Protein AF-A0A4S0QTG1-F1 (afdb_monomer)

Radius of gyration: 19.04 Å; Cα contacts (8 Å, |Δi|>4): 127; chains: 1; bounding box: 41×26×53 Å

Foldseek 3Di:
DQQLLVCPPDEAEAADADPDPPPPRCPGVVNNNAFDADFLVNVVVVCVVVVPDDDPVVVVCSPDPVVGTDHNPPPSNVRYYYHHPHDPVVVLVVVQVVCVVVVHHDD

Solvent-accessible surface area (backbone atoms only — not comparable to full-atom values): 6363 Å² total; per-residue (Å²): 30,62,56,35,56,69,44,48,91,54,71,46,77,45,80,38,74,40,91,54,90,86,63,57,65,36,62,48,91,69,4,46,67,32,40,46,87,73,48,42,64,58,52,51,52,51,38,58,75,70,66,60,88,70,57,69,69,57,55,56,42,51,75,32,78,86,43,57,59,56,53,69,83,42,72,75,49,74,72,45,47,79,42,82,77,43,35,67,67,59,52,49,53,53,51,35,52,53,34,46,75,73,74,37,90,63,132

Mean predicted aligned error: 3.78 Å

Nearest PDB structures (foldseek):
  2b8n-assembly2_B  TM=8.964E-01  e=7.631E-05  Thermotoga maritima MSB8

Secondary structure (DSSP, 8-state):
-HHHHHHTTS--EEEEE--STT--TTTGGG-SSS--S--HHHHHHHHHHTT----HHHHHHHTSGGGPPPPTT-GGGTT-EEEEEE-HHHHHHHHHHHHHHTTPPP-

Structure (mmCIF, N/CA/C/O backbone):
data_AF-A0A4S0QTG1-F1
#
_entry.id   AF-A0A4S0QTG1-F1
#
loop_
_atom_site.group_PDB
_atom_site.id
_atom_site.type_symbol
_atom_site.label_atom_id
_atom_site.label_alt_id
_atom_site.label_comp_id
_atom_site.label_asym_id
_atom_site.label_entity_id
_atom_site.label_seq_id
_atom_site.pdbx_PDB_ins_code
_atom_site.Cartn_x
_atom_site.Cartn_y
_atom_site.Cartn_z
_atom_site.occupancy
_atom_site.B_iso_or_equiv
_atom_site.auth_seq_id
_atom_site.auth_comp_id
_atom_site.auth_asym_id
_atom_site.auth_atom_id
_atom_site.pdbx_PDB_model_num
ATOM 1 N N . GLY A 1 1 ? -0.819 -0.112 -5.396 1.00 96.56 1 GLY A N 1
ATOM 2 C CA . GLY A 1 1 ? -2.045 0.339 -6.085 1.00 96.56 1 GLY A CA 1
ATOM 3 C C . GLY A 1 1 ? -2.334 -0.295 -7.448 1.00 96.56 1 GLY A C 1
ATOM 4 O O . GLY A 1 1 ? -3.274 0.151 -8.097 1.00 96.56 1 GLY A O 1
ATOM 5 N N . ARG A 1 2 ? -1.599 -1.318 -7.928 1.00 97.06 2 ARG A N 1
ATOM 6 C CA . ARG A 1 2 ? -1.823 -1.886 -9.281 1.00 97.06 2 ARG A CA 1
ATOM 7 C C . ARG A 1 2 ? -3.209 -2.512 -9.472 1.00 97.06 2 ARG A C 1
ATOM 9 O O . ARG A 1 2 ? -3.759 -2.414 -10.562 1.00 97.06 2 ARG A O 1
ATOM 16 N N . LEU A 1 3 ? -3.790 -3.105 -8.426 1.00 97.75 3 LEU A N 1
ATOM 17 C CA . LEU A 1 3 ? -5.145 -3.659 -8.493 1.00 97.75 3 LEU A CA 1
ATOM 18 C C . LEU A 1 3 ? -6.192 -2.549 -8.647 1.00 97.75 3 LEU A C 1
ATOM 20 O O . LEU A 1 3 ? -7.102 -2.682 -9.457 1.00 97.75 3 LEU A O 1
ATOM 24 N N . ALA A 1 4 ? -6.039 -1.437 -7.921 1.00 97.88 4 ALA A N 1
ATOM 25 C CA . ALA A 1 4 ? -6.937 -0.292 -8.074 1.00 97.88 4 ALA A CA 1
ATOM 26 C C . ALA A 1 4 ? -6.797 0.373 -9.450 1.00 97.88 4 ALA A C 1
ATOM 28 O O . ALA A 1 4 ? -7.804 0.721 -10.058 1.00 97.88 4 ALA A O 1
ATOM 29 N N . ALA A 1 5 ? -5.572 0.483 -9.974 1.00 97.56 5 ALA A N 1
ATOM 30 C CA . ALA A 1 5 ? -5.344 1.001 -11.321 1.00 97.56 5 ALA A CA 1
ATOM 31 C C . ALA A 1 5 ? -6.003 0.112 -12.390 1.00 97.56 5 ALA A C 1
ATOM 33 O O . ALA A 1 5 ? -6.619 0.620 -13.319 1.00 97.56 5 ALA A O 1
ATOM 34 N N . ALA A 1 6 ? -5.938 -1.215 -12.233 1.00 97.75 6 ALA A N 1
ATOM 35 C CA . ALA A 1 6 ? -6.591 -2.159 -13.141 1.00 97.75 6 ALA A CA 1
ATOM 36 C C . ALA A 1 6 ? -8.130 -2.105 -13.086 1.00 97.75 6 ALA A C 1
ATOM 38 O O . ALA A 1 6 ? -8.784 -2.499 -14.048 1.00 97.75 6 ALA A O 1
ATOM 39 N N . ALA A 1 7 ? -8.709 -1.633 -11.978 1.00 98.00 7 ALA A N 1
ATOM 40 C CA . ALA A 1 7 ? -10.154 -1.473 -11.828 1.00 98.00 7 ALA A CA 1
ATOM 41 C C . ALA A 1 7 ? -10.691 -0.187 -12.479 1.00 98.00 7 ALA A C 1
ATOM 43 O O . ALA A 1 7 ? -11.897 -0.085 -12.710 1.00 98.00 7 ALA A O 1
ATOM 44 N N . HIS A 1 8 ? -9.828 0.786 -12.790 1.00 97.31 8 HIS A N 1
ATOM 45 C CA . HIS A 1 8 ? -10.228 2.030 -13.442 1.00 97.31 8 HIS A CA 1
ATOM 46 C C . HIS A 1 8 ? -11.003 1.747 -14.752 1.00 97.31 8 HIS A C 1
ATOM 48 O O . HIS A 1 8 ? -10.552 0.933 -15.563 1.00 97.31 8 HIS A O 1
ATOM 54 N N . PRO A 1 9 ? -12.148 2.417 -15.002 1.00 97.06 9 PRO A N 1
ATOM 55 C CA . PRO A 1 9 ? -12.664 3.605 -14.307 1.00 97.06 9 PRO A CA 1
ATOM 56 C C . PRO A 1 9 ? -13.614 3.321 -13.130 1.00 97.06 9 PRO A C 1
ATOM 58 O O . PRO A 1 9 ? -14.244 4.250 -12.624 1.00 97.06 9 PRO A O 1
ATOM 61 N N . ALA A 1 10 ? -13.775 2.068 -12.697 1.00 98.38 10 ALA A N 1
ATOM 62 C CA . ALA A 1 10 ? -14.620 1.764 -11.548 1.00 98.38 10 ALA A CA 1
ATOM 63 C C . ALA A 1 10 ? -14.021 2.344 -10.257 1.00 98.38 10 ALA A C 1
ATOM 65 O O . ALA A 1 10 ? -12.814 2.279 -10.026 1.00 98.38 10 ALA A O 1
ATOM 66 N N . ARG A 1 11 ? -14.890 2.873 -9.389 1.00 98.06 11 ARG A N 1
ATOM 67 C CA . ARG A 1 11 ? -14.504 3.336 -8.054 1.00 98.06 11 ARG A CA 1
ATOM 68 C C . ARG A 1 11 ? -14.134 2.147 -7.169 1.00 98.06 11 ARG A C 1
ATOM 70 O O . ARG A 1 11 ? -14.925 1.219 -7.007 1.00 98.06 11 ARG A O 1
ATOM 77 N N . VAL A 1 12 ? -12.971 2.231 -6.531 1.00 98.50 12 VAL A N 1
ATOM 78 C CA . VAL A 1 12 ? -12.491 1.270 -5.535 1.00 98.50 12 VAL A CA 1
ATOM 79 C C . VAL A 1 12 ? -12.611 1.880 -4.143 1.00 98.50 12 VAL A C 1
ATOM 81 O O . VAL A 1 12 ? -12.096 2.965 -3.882 1.00 98.50 12 VAL A O 1
ATOM 84 N N . VAL A 1 13 ? -13.274 1.165 -3.235 1.00 98.38 13 VAL A N 1
ATOM 85 C CA . VAL A 1 13 ? -13.342 1.508 -1.808 1.00 98.38 13 VAL A CA 1
ATOM 86 C C . VAL A 1 13 ? -12.586 0.436 -1.032 1.00 98.38 13 VAL A C 1
ATOM 88 O O . VAL A 1 13 ? -12.976 -0.730 -1.048 1.00 98.38 13 VAL A O 1
ATOM 91 N N . SER A 1 14 ? -11.492 0.822 -0.377 1.00 97.94 14 SER A N 1
ATOM 92 C CA . SER A 1 14 ? -10.657 -0.086 0.416 1.00 97.94 14 SER A CA 1
ATOM 93 C C . SER A 1 14 ? -11.014 0.032 1.893 1.00 97.94 14 SER A C 1
ATOM 95 O O . SER A 1 14 ? -10.849 1.101 2.473 1.00 97.94 14 SER A O 1
ATOM 97 N N . LEU A 1 15 ? -11.475 -1.061 2.500 1.00 97.50 15 LEU A N 1
ATOM 98 C CA . LEU A 1 15 ? -11.665 -1.172 3.947 1.00 97.50 15 LEU A CA 1
ATOM 99 C C . LEU A 1 15 ? -10.493 -1.969 4.523 1.00 97.50 15 LEU A C 1
ATOM 101 O O . LEU A 1 15 ? -10.346 -3.155 4.229 1.00 97.50 15 LEU A O 1
ATOM 105 N N . VAL A 1 16 ? -9.630 -1.306 5.285 1.00 96.06 16 VAL A N 1
ATOM 106 C CA . VAL A 1 16 ? -8.332 -1.836 5.710 1.00 96.06 16 VAL A CA 1
ATOM 107 C C . VAL A 1 16 ? -8.378 -2.243 7.180 1.00 96.06 16 VAL A C 1
ATOM 109 O O . VAL A 1 16 ? -8.800 -1.468 8.038 1.00 96.06 16 VAL A O 1
ATOM 112 N N . VAL A 1 17 ? -7.901 -3.454 7.461 1.00 94.69 17 VAL A N 1
ATOM 113 C CA . VAL A 1 17 ? -7.568 -3.936 8.806 1.00 94.69 17 VAL A CA 1
ATOM 114 C C . VAL A 1 17 ? -6.045 -3.972 8.891 1.00 94.69 17 VAL A C 1
ATOM 116 O O . VAL A 1 17 ? -5.419 -4.719 8.143 1.00 94.69 17 VAL A O 1
ATOM 119 N N . SER A 1 18 ? -5.456 -3.127 9.736 1.00 93.75 18 SER A N 1
ATOM 120 C CA . SER A 1 18 ? -4.004 -2.954 9.845 1.00 93.75 18 SER A CA 1
ATOM 121 C C . SER A 1 18 ? -3.434 -3.727 11.029 1.00 93.75 18 SER A C 1
ATOM 123 O O . SER A 1 18 ? -3.882 -3.576 12.167 1.00 93.75 18 SER A O 1
ATOM 125 N N . ASP A 1 19 ? -2.401 -4.514 10.751 1.00 90.56 19 ASP A N 1
ATOM 126 C CA . ASP A 1 19 ? -1.491 -5.120 11.721 1.00 90.56 19 ASP A CA 1
ATOM 127 C C . ASP A 1 19 ? -0.113 -4.424 11.746 1.00 90.56 19 ASP A C 1
ATOM 129 O O . ASP A 1 19 ? 0.804 -4.875 12.434 1.00 90.56 19 ASP A O 1
ATOM 133 N N . ILE A 1 20 ? 0.040 -3.311 11.019 1.00 86.81 20 ILE A N 1
ATOM 134 C CA . ILE A 1 20 ? 1.308 -2.594 10.863 1.00 86.81 20 ILE A CA 1
ATOM 135 C C . ILE A 1 20 ? 1.342 -1.383 11.806 1.00 86.81 20 ILE A C 1
ATOM 137 O O . ILE A 1 20 ? 0.456 -0.529 11.738 1.00 86.81 20 ILE A O 1
ATOM 141 N N . PRO A 1 21 ? 2.382 -1.233 12.649 1.00 85.00 21 PRO A N 1
ATOM 142 C CA . PRO A 1 21 ? 2.557 -0.032 13.460 1.00 85.00 21 PRO A CA 1
ATOM 143 C C . PRO A 1 21 ? 2.597 1.247 12.613 1.00 85.00 21 PRO A C 1
ATOM 145 O O . PRO A 1 21 ? 3.293 1.313 11.601 1.00 85.00 21 PRO A O 1
ATOM 148 N N . GLY A 1 22 ? 1.877 2.283 13.048 1.00 84.06 22 GLY A N 1
ATOM 149 C CA . GLY A 1 22 ? 1.775 3.553 12.320 1.00 84.06 22 GLY A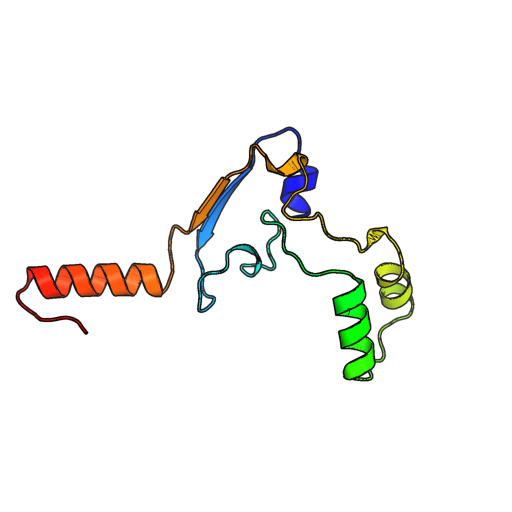 CA 1
ATOM 150 C C . GLY A 1 22 ? 0.732 3.559 11.199 1.00 84.06 22 GLY A C 1
ATOM 151 O O . GLY A 1 22 ? 0.558 4.593 10.561 1.00 84.06 22 GLY A O 1
ATOM 152 N N . ASP A 1 23 ? 0.032 2.440 10.980 1.00 81.06 23 ASP A N 1
ATOM 153 C CA . ASP A 1 23 ? -1.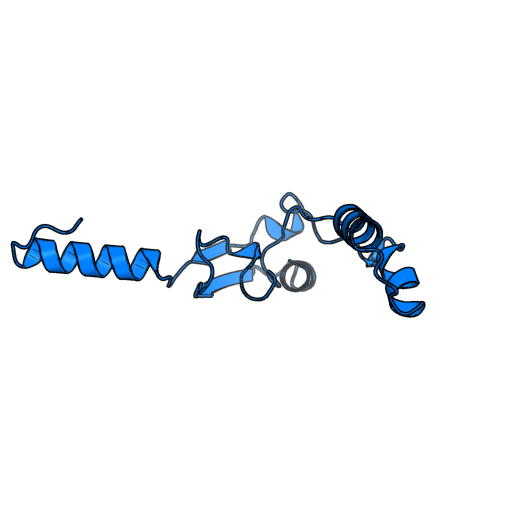207 2.348 10.203 1.00 81.06 23 ASP A CA 1
ATOM 154 C C . ASP A 1 23 ? -1.151 2.934 8.781 1.00 81.06 23 ASP A C 1
ATOM 156 O O . ASP A 1 23 ? -2.160 3.394 8.248 1.00 81.06 23 ASP A O 1
ATOM 160 N N . ASN A 1 24 ? 0.012 2.884 8.119 1.00 89.56 24 ASN A N 1
ATOM 161 C CA . ASN A 1 24 ? 0.110 3.247 6.705 1.00 89.56 24 ASN A CA 1
ATOM 162 C C . ASN A 1 24 ? -0.615 2.188 5.844 1.00 89.56 24 ASN A C 1
ATOM 164 O O . AS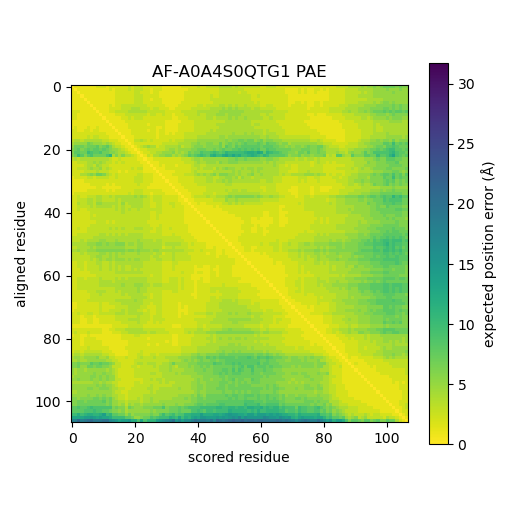N A 1 24 ? -0.100 1.074 5.684 1.00 89.56 24 ASN A O 1
ATOM 168 N N . PRO A 1 25 ? -1.767 2.516 5.225 1.00 88.44 25 PRO A N 1
ATOM 169 C CA . PRO A 1 25 ? -2.580 1.537 4.507 1.00 88.44 25 PRO A CA 1
ATOM 170 C C . PRO A 1 25 ? -1.907 1.016 3.230 1.00 88.44 25 PRO A C 1
ATOM 172 O O . PRO A 1 25 ? -2.256 -0.064 2.759 1.00 88.44 25 PRO A O 1
ATOM 175 N N . ALA A 1 26 ? -0.930 1.742 2.675 1.00 91.88 26 ALA A N 1
ATOM 176 C CA . ALA A 1 26 ? -0.176 1.299 1.504 1.00 91.88 26 ALA A CA 1
ATOM 177 C C . ALA A 1 26 ? 0.785 0.140 1.816 1.00 91.88 26 ALA A C 1
ATOM 179 O O . ALA A 1 26 ? 1.185 -0.590 0.911 1.00 91.88 26 ALA A O 1
ATOM 180 N N . LEU A 1 27 ? 1.132 -0.065 3.090 1.00 92.00 27 LEU 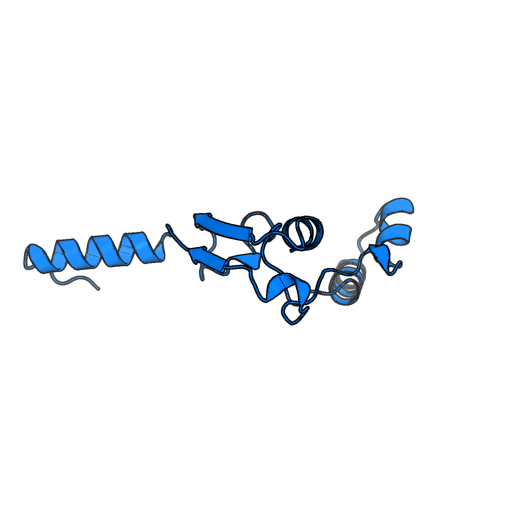A N 1
ATOM 181 C CA . LEU A 1 27 ? 1.996 -1.168 3.511 1.00 92.00 27 LEU A CA 1
ATOM 182 C C . LEU A 1 27 ? 1.200 -2.449 3.796 1.00 92.00 27 LEU A C 1
ATOM 184 O O . LEU A 1 27 ? 1.744 -3.549 3.675 1.00 92.00 27 LEU A O 1
ATOM 188 N N . VAL A 1 28 ? -0.094 -2.329 4.113 1.00 92.94 28 VAL A N 1
ATOM 189 C CA . VAL A 1 28 ? -0.959 -3.479 4.410 1.00 92.94 28 VAL A CA 1
ATOM 190 C C . VAL A 1 28 ? -1.135 -4.322 3.150 1.00 92.94 28 VAL A C 1
ATOM 192 O O . VAL A 1 28 ? -1.550 -3.825 2.102 1.00 92.94 28 VAL A O 1
ATOM 195 N N . ALA A 1 29 ? -0.785 -5.608 3.242 1.00 90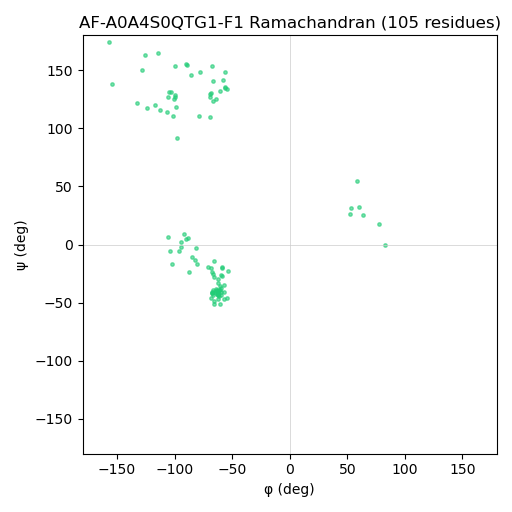.62 29 ALA A N 1
ATOM 196 C CA . AL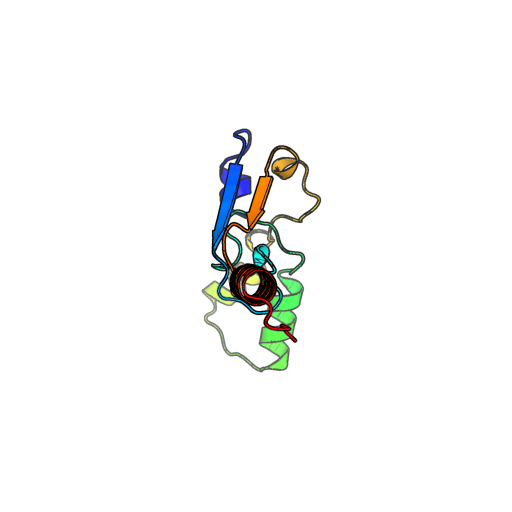A A 1 29 ? -0.764 -6.543 2.112 1.00 90.62 29 ALA A CA 1
ATOM 197 C C . ALA A 1 29 ? 0.035 -6.038 0.885 1.00 90.62 29 ALA A C 1
ATOM 199 O O . ALA A 1 29 ? -0.254 -6.434 -0.245 1.00 90.62 29 ALA A O 1
ATOM 200 N N . SER A 1 30 ? 1.019 -5.151 1.093 1.00 92.31 30 SER A N 1
ATOM 201 C CA . SER A 1 30 ? 1.769 -4.461 0.027 1.00 92.31 30 SER A CA 1
ATOM 202 C C . SER A 1 30 ? 0.919 -3.530 -0.855 1.00 92.31 30 SER A C 1
ATOM 204 O O . SER A 1 30 ? 1.247 -3.293 -2.020 1.00 92.31 30 SER A O 1
ATOM 206 N N . GLY A 1 31 ? -0.195 -3.021 -0.318 1.00 94.94 31 GLY A N 1
ATOM 207 C CA . GLY A 1 31 ? -0.993 -1.957 -0.922 1.00 94.94 31 GLY A CA 1
ATOM 208 C C . GLY A 1 31 ? -1.520 -2.291 -2.318 1.00 94.94 31 GLY A C 1
ATOM 209 O O . GLY A 1 31 ? -1.297 -1.525 -3.253 1.00 94.94 31 GLY A O 1
ATOM 210 N N . PRO A 1 32 ? -2.241 -3.401 -2.551 1.00 96.69 32 PRO A N 1
ATOM 211 C CA . PRO A 1 32 ? -2.727 -3.733 -3.892 1.00 96.69 32 PRO A CA 1
ATOM 212 C C . PRO A 1 32 ? -3.648 -2.637 -4.452 1.00 96.69 32 PRO A C 1
ATOM 214 O O . PRO A 1 32 ? -3.534 -2.286 -5.630 1.00 96.69 32 PRO A O 1
ATOM 217 N N . THR A 1 33 ? -4.485 -2.030 -3.606 1.00 97.44 33 THR A N 1
ATOM 218 C CA . THR A 1 33 ? -5.457 -0.983 -3.964 1.00 97.44 33 THR A CA 1
ATOM 219 C C . THR A 1 33 ? -5.048 0.431 -3.550 1.00 97.44 33 THR A C 1
ATOM 221 O O . THR A 1 33 ? -5.706 1.387 -3.945 1.00 97.44 33 THR A O 1
ATOM 224 N N . VAL A 1 34 ? -3.944 0.581 -2.816 1.00 96.50 34 VAL A N 1
ATOM 225 C CA . VAL A 1 34 ? -3.438 1.872 -2.329 1.00 96.50 34 VAL A CA 1
ATOM 226 C C . VAL A 1 34 ? -2.061 2.117 -2.957 1.00 96.50 34 VAL A C 1
ATOM 228 O O . VAL A 1 34 ? -1.195 1.248 -2.859 1.00 96.50 34 VAL A O 1
ATOM 231 N N . PRO A 1 35 ? -1.847 3.189 -3.735 1.00 95.25 35 PRO A N 1
ATOM 232 C CA . PRO A 1 35 ? -0.528 3.497 -4.290 1.00 95.25 35 PRO A CA 1
ATOM 233 C C . PRO A 1 35 ? 0.464 3.900 -3.188 1.00 95.25 35 PRO A C 1
ATOM 235 O O . PRO A 1 35 ? 0.063 4.412 -2.146 1.00 95.25 35 PRO A O 1
ATOM 238 N N . ASP A 1 36 ? 1.752 3.676 -3.442 1.00 94.06 36 ASP A N 1
ATOM 239 C CA . ASP A 1 36 ? 2.863 4.068 -2.566 1.00 94.06 36 ASP A CA 1
ATOM 240 C C . ASP A 1 36 ? 3.875 4.911 -3.360 1.00 94.06 36 ASP A C 1
ATOM 242 O O . ASP A 1 36 ? 3.838 4.934 -4.593 1.00 94.06 36 ASP A O 1
ATOM 246 N N . THR A 1 37 ? 4.760 5.634 -2.675 1.00 94.00 37 THR A N 1
ATOM 247 C CA . THR A 1 37 ? 5.768 6.501 -3.306 1.00 94.00 37 THR A CA 1
ATOM 248 C C . THR A 1 37 ? 7.016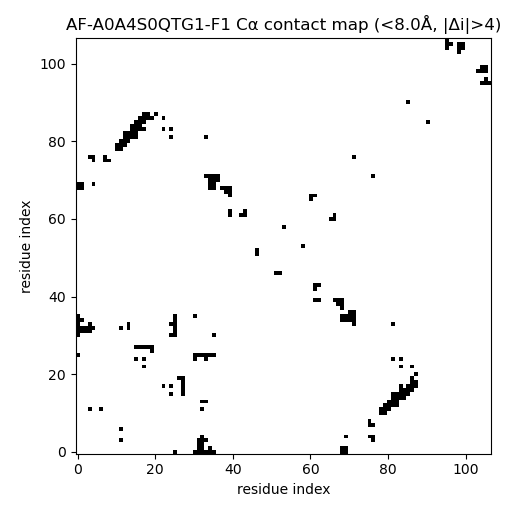 5.758 -3.779 1.00 94.00 37 THR A C 1
ATOM 250 O O . THR A 1 37 ? 7.779 6.343 -4.555 1.00 94.00 37 THR A O 1
ATOM 253 N N . GLY A 1 38 ? 7.212 4.505 -3.352 1.00 92.94 38 GLY A N 1
ATOM 254 C CA . GLY A 1 38 ? 8.356 3.681 -3.731 1.00 92.94 38 GLY A CA 1
ATOM 255 C C . GLY A 1 38 ? 8.492 3.484 -5.243 1.00 92.94 38 GLY A C 1
ATOM 256 O O . GLY A 1 38 ? 7.511 3.315 -5.972 1.00 92.94 38 GLY A O 1
ATOM 257 N N . SER A 1 39 ? 9.736 3.497 -5.714 1.00 94.62 39 SER A N 1
ATOM 258 C CA . SER A 1 39 ? 10.098 3.371 -7.127 1.00 94.62 39 SER A CA 1
ATOM 259 C C . SER A 1 39 ? 10.879 2.088 -7.419 1.00 94.62 39 SER A C 1
ATOM 261 O O . SER A 1 39 ? 11.425 1.434 -6.524 1.00 94.62 39 SER A O 1
ATOM 263 N N . ARG A 1 40 ? 10.978 1.720 -8.704 1.00 95.94 40 ARG A N 1
ATOM 264 C CA . ARG A 1 40 ? 11.865 0.619 -9.116 1.00 95.94 40 ARG A CA 1
ATOM 265 C C . ARG A 1 40 ? 13.338 0.970 -8.886 1.00 95.94 40 ARG A C 1
ATOM 267 O O . ARG A 1 40 ? 14.137 0.075 -8.623 1.00 95.94 40 ARG A O 1
ATOM 274 N N . GLU A 1 41 ? 13.694 2.252 -8.927 1.00 97.00 41 GLU A N 1
ATOM 275 C CA . GLU A 1 41 ? 15.019 2.755 -8.568 1.00 97.00 41 GLU A CA 1
ATOM 276 C C . GLU A 1 41 ? 15.354 2.482 -7.096 1.00 97.00 41 GLU A C 1
ATOM 278 O O . GLU A 1 41 ? 16.459 2.021 -6.815 1.00 97.00 41 GLU A O 1
ATOM 283 N N . ASP A 1 42 ? 14.406 2.664 -6.172 1.00 97.06 42 ASP A N 1
ATOM 284 C CA . ASP A 1 42 ? 14.606 2.345 -4.747 1.00 97.06 42 ASP A CA 1
ATOM 285 C C . ASP A 1 42 ? 14.849 0.843 -4.537 1.00 97.06 42 ASP A C 1
ATOM 287 O O . ASP A 1 42 ? 15.708 0.423 -3.749 1.00 97.06 42 ASP A O 1
ATOM 291 N N . ALA A 1 43 ? 14.128 0.011 -5.293 1.00 96.56 43 ALA A N 1
ATOM 292 C CA . ALA A 1 43 ? 14.313 -1.432 -5.271 1.00 96.56 43 ALA A CA 1
ATOM 293 C C . ALA A 1 43 ? 15.688 -1.839 -5.840 1.00 96.56 43 ALA A C 1
ATOM 295 O O . ALA A 1 43 ? 16.385 -2.659 -5.239 1.00 96.56 43 ALA A O 1
ATOM 296 N N . LEU A 1 44 ? 16.125 -1.232 -6.950 1.00 97.94 44 LEU A N 1
ATOM 297 C CA . LEU A 1 44 ? 17.462 -1.431 -7.526 1.00 97.94 44 LEU A CA 1
ATOM 298 C C . LEU A 1 44 ? 18.577 -0.984 -6.572 1.00 97.94 44 LEU A C 1
ATOM 300 O O . LEU A 1 44 ? 19.566 -1.703 -6.399 1.00 97.94 44 LEU A O 1
ATOM 304 N N . ALA A 1 45 ? 18.409 0.167 -5.920 1.00 98.12 45 ALA A N 1
ATOM 305 C CA . ALA A 1 45 ? 19.341 0.666 -4.915 1.00 98.12 45 ALA A CA 1
ATOM 306 C C . ALA A 1 45 ? 19.467 -0.318 -3.745 1.00 98.12 45 ALA A C 1
ATOM 308 O O . ALA A 1 45 ? 20.581 -0.642 -3.335 1.00 98.12 45 ALA A O 1
ATOM 309 N N . SER A 1 46 ? 18.346 -0.870 -3.272 1.00 97.94 46 SER A N 1
ATOM 310 C CA . SER A 1 46 ? 18.335 -1.892 -2.220 1.00 97.94 46 SER A CA 1
ATOM 311 C C . SER A 1 46 ? 19.056 -3.174 -2.653 1.00 97.94 46 SER A C 1
ATOM 313 O O . SER A 1 46 ? 19.917 -3.674 -1.931 1.00 97.94 46 SER A O 1
ATOM 315 N N . ILE A 1 47 ? 18.774 -3.686 -3.856 1.00 98.00 47 ILE A N 1
ATOM 316 C CA . ILE A 1 47 ? 19.459 -4.865 -4.420 1.00 98.00 47 ILE A CA 1
ATOM 317 C C . ILE A 1 47 ? 20.977 -4.659 -4.422 1.00 98.00 47 ILE A C 1
ATOM 319 O O . ILE A 1 47 ? 21.721 -5.541 -3.985 1.00 98.00 47 ILE A O 1
ATOM 323 N N . SER A 1 48 ? 21.428 -3.483 -4.871 1.00 97.88 48 SER A N 1
ATOM 324 C CA . SER A 1 48 ? 22.845 -3.125 -4.913 1.00 97.88 48 SER A CA 1
ATOM 325 C C . SER A 1 48 ? 23.453 -3.006 -3.514 1.00 97.88 48 SER A C 1
ATOM 327 O O . SER A 1 48 ? 24.511 -3.579 -3.261 1.00 97.88 48 SER A O 1
ATOM 329 N N . ALA A 1 49 ? 22.796 -2.287 -2.600 1.00 98.44 49 ALA A N 1
ATOM 330 C CA . ALA A 1 49 ? 23.300 -2.025 -1.251 1.00 98.44 49 ALA A CA 1
ATOM 331 C C . ALA A 1 49 ? 23.529 -3.313 -0.445 1.00 98.44 49 ALA A C 1
ATOM 333 O O . ALA A 1 49 ? 24.500 -3.411 0.302 1.00 98.44 49 ALA A O 1
ATOM 334 N N . TYR A 1 50 ? 22.672 -4.316 -0.637 1.00 98.19 50 TYR A N 1
ATOM 335 C CA . TYR A 1 50 ? 22.781 -5.610 0.038 1.00 98.19 50 TYR A CA 1
ATOM 336 C C . TYR A 1 50 ? 23.531 -6.675 -0.778 1.00 98.19 50 TYR A C 1
ATOM 338 O O . TYR A 1 50 ? 23.639 -7.818 -0.335 1.00 98.19 50 TYR A O 1
ATOM 346 N N . GLY A 1 51 ? 24.043 -6.340 -1.970 1.00 97.81 51 GLY A N 1
ATOM 347 C CA . GLY A 1 51 ? 24.767 -7.283 -2.830 1.00 97.81 51 GLY A CA 1
ATOM 348 C C . GLY A 1 51 ? 23.933 -8.500 -3.251 1.00 97.81 51 GLY A C 1
ATOM 349 O O . GLY A 1 51 ? 24.472 -9.601 -3.401 1.00 97.81 51 GLY A O 1
ATOM 350 N N . MET A 1 52 ? 22.615 -8.331 -3.407 1.00 98.19 52 MET A N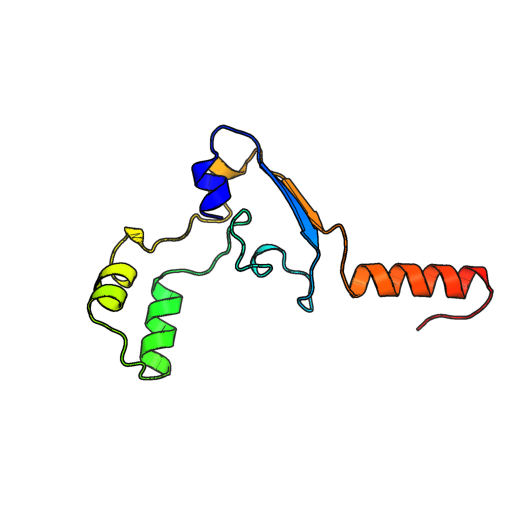 1
ATOM 351 C CA . MET A 1 52 ? 21.703 -9.433 -3.708 1.00 98.19 52 MET A CA 1
ATOM 352 C C . MET A 1 52 ? 21.938 -9.973 -5.123 1.00 98.19 52 MET A C 1
ATOM 354 O O . MET A 1 52 ? 21.938 -9.232 -6.105 1.00 98.19 52 MET A O 1
ATOM 358 N N . LYS A 1 53 ? 22.073 -11.296 -5.244 1.00 97.75 53 LYS A N 1
ATOM 359 C CA . LYS A 1 53 ? 22.159 -11.990 -6.537 1.00 97.75 53 LYS A CA 1
ATOM 360 C C . LYS A 1 53 ? 20.788 -12.541 -6.911 1.00 97.75 53 LYS A C 1
ATOM 362 O O . LYS A 1 53 ? 20.436 -13.649 -6.514 1.00 97.75 53 LYS A O 1
ATOM 367 N N . LEU A 1 54 ? 20.010 -11.753 -7.650 1.00 97.75 54 LEU A N 1
ATOM 368 C CA . LEU A 1 54 ? 18.674 -12.144 -8.105 1.00 97.75 54 LEU A CA 1
ATOM 369 C C . LEU A 1 54 ? 18.713 -12.857 -9.471 1.00 97.75 54 LEU A C 1
ATOM 371 O O . LEU A 1 54 ? 19.635 -12.624 -10.257 1.00 97.75 54 LEU A O 1
ATOM 375 N N . PRO A 1 55 ? 17.714 -13.703 -9.792 1.00 98.50 55 PRO A N 1
ATOM 376 C CA . PRO A 1 55 ? 17.598 -14.323 -11.109 1.00 98.50 55 PRO A CA 1
ATOM 377 C C . PRO A 1 55 ? 17.551 -13.296 -12.248 1.00 98.50 55 PRO A C 1
ATOM 379 O O . PRO A 1 55 ? 16.977 -12.215 -12.106 1.00 98.50 55 PRO A O 1
ATOM 382 N N . ALA A 1 56 ? 18.081 -13.671 -13.417 1.00 98.19 56 ALA A N 1
ATOM 383 C 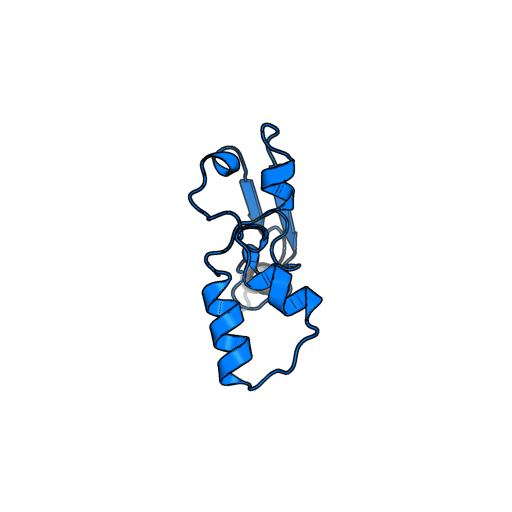CA . ALA A 1 56 ? 18.141 -12.789 -14.585 1.00 98.19 56 ALA A CA 1
ATOM 384 C C . ALA A 1 56 ? 16.759 -12.272 -15.025 1.00 98.19 56 ALA A C 1
ATOM 386 O O . ALA A 1 56 ? 16.640 -11.120 -15.426 1.00 98.19 56 ALA A O 1
ATOM 387 N N . SER A 1 57 ? 15.705 -13.085 -14.901 1.00 98.25 57 SER A N 1
ATOM 388 C CA . SER A 1 57 ? 14.327 -12.679 -15.209 1.00 98.25 57 SER A CA 1
ATOM 389 C C . SER A 1 57 ? 13.808 -11.574 -14.283 1.00 98.25 57 SER A C 1
ATOM 391 O O . SER A 1 57 ? 13.143 -10.651 -14.747 1.00 98.25 57 SER A O 1
ATOM 393 N N . VAL A 1 58 ? 14.148 -11.627 -12.991 1.00 98.00 58 VAL A N 1
ATOM 394 C CA . VAL A 1 58 ? 13.785 -10.592 -12.010 1.00 98.00 58 VAL A CA 1
ATOM 395 C C . VAL A 1 58 ? 14.533 -9.301 -12.318 1.00 98.00 58 VAL A C 1
ATOM 397 O O . VAL A 1 58 ? 13.915 -8.241 -12.390 1.00 98.00 58 VAL A O 1
ATOM 400 N N . MET A 1 59 ? 15.841 -9.400 -12.580 1.00 98.19 59 MET A N 1
ATOM 401 C CA . MET A 1 59 ? 16.656 -8.246 -12.966 1.00 98.19 59 MET A CA 1
ATOM 402 C C . MET A 1 59 ? 16.174 -7.616 -14.277 1.00 98.19 59 MET A C 1
ATOM 404 O O . MET A 1 59 ? 16.125 -6.394 -14.382 1.00 98.19 59 MET A O 1
ATOM 408 N N . ALA A 1 60 ? 15.768 -8.419 -15.261 1.00 98.06 60 ALA A N 1
ATOM 409 C CA . ALA A 1 60 ? 15.197 -7.912 -16.504 1.00 98.06 60 ALA A CA 1
ATOM 410 C C . ALA A 1 60 ? 13.876 -7.165 -16.262 1.00 98.06 60 ALA A C 1
ATOM 412 O O . ALA A 1 60 ? 13.670 -6.093 -16.826 1.00 98.06 60 ALA A O 1
ATOM 413 N N . HIS A 1 61 ? 13.003 -7.692 -15.397 1.00 98.12 61 HIS A N 1
ATOM 414 C CA . HIS A 1 61 ? 11.738 -7.037 -15.072 1.00 98.12 61 HIS A CA 1
ATOM 415 C C . HIS A 1 61 ? 11.946 -5.706 -14.341 1.00 98.12 61 HIS A C 1
ATOM 417 O O . HIS A 1 61 ? 11.416 -4.691 -14.786 1.00 98.12 61 HIS A O 1
ATOM 423 N N . ILE A 1 62 ? 12.739 -5.684 -13.264 1.00 97.44 62 ILE A N 1
ATOM 424 C CA . ILE A 1 62 ? 12.922 -4.483 -12.429 1.00 97.44 62 ILE A CA 1
ATOM 425 C C . ILE A 1 62 ? 13.654 -3.343 -13.153 1.00 97.44 62 ILE A C 1
ATOM 427 O O . ILE A 1 62 ? 13.449 -2.179 -12.832 1.00 97.44 62 ILE A O 1
ATOM 431 N N . ASN A 1 63 ? 14.468 -3.661 -14.165 1.00 97.19 63 ASN A N 1
ATOM 432 C CA . ASN A 1 63 ? 15.098 -2.660 -15.032 1.00 97.19 63 ASN A CA 1
ATOM 433 C C . ASN A 1 63 ? 14.173 -2.150 -16.151 1.00 97.19 63 ASN A C 1
ATOM 435 O O . ASN A 1 63 ? 14.573 -1.281 -16.922 1.00 97.19 63 ASN A O 1
ATOM 439 N N . SER A 1 64 ? 12.958 -2.686 -16.276 1.00 97.56 64 SER A N 1
ATOM 440 C CA . SER A 1 64 ? 11.997 -2.267 -17.296 1.00 97.56 64 SER A CA 1
ATOM 441 C C . SER A 1 64 ? 10.953 -1.295 -16.729 1.00 97.56 64 SER A C 1
ATOM 443 O O . SER A 1 64 ? 10.588 -1.415 -15.557 1.00 97.56 64 SER A O 1
ATOM 445 N N . PRO A 1 65 ? 10.364 -0.414 -17.561 1.00 95.62 65 PRO A N 1
ATOM 446 C CA . PRO A 1 65 ? 9.233 0.426 -17.152 1.00 95.62 65 PRO A CA 1
ATOM 447 C C . PRO A 1 65 ? 8.011 -0.373 -16.669 1.00 95.62 65 PRO A C 1
ATOM 449 O O . PRO A 1 65 ? 7.180 0.134 -15.927 1.00 95.62 65 PRO A O 1
ATOM 452 N N . ALA A 1 66 ? 7.894 -1.659 -17.028 1.00 94.81 66 ALA A N 1
ATOM 453 C CA . ALA A 1 66 ? 6.817 -2.518 -16.530 1.00 94.81 66 ALA A CA 1
ATOM 454 C C . ALA A 1 66 ? 6.903 -2.780 -15.011 1.00 94.81 66 ALA A C 1
ATOM 456 O O . ALA A 1 66 ? 5.939 -3.271 -14.417 1.00 94.81 66 ALA A O 1
ATOM 457 N N . ALA A 1 67 ? 8.039 -2.480 -14.374 1.00 96.25 67 ALA A N 1
ATOM 458 C CA . ALA A 1 67 ? 8.191 -2.520 -12.924 1.00 96.25 67 ALA A CA 1
ATOM 459 C C . ALA A 1 67 ? 7.728 -1.232 -12.227 1.00 96.25 67 ALA A C 1
ATOM 461 O O . ALA A 1 67 ? 7.563 -1.254 -11.009 1.00 96.25 67 ALA A O 1
ATOM 462 N N . ASP A 1 68 ? 7.447 -0.150 -12.961 1.00 95.00 68 ASP A N 1
ATOM 463 C CA . ASP A 1 68 ? 6.965 1.093 -12.359 1.00 95.00 68 ASP A CA 1
ATOM 464 C C . ASP A 1 68 ? 5.638 0.852 -11.624 1.00 95.00 68 ASP A C 1
ATOM 466 O O . ASP A 1 68 ? 4.716 0.177 -12.107 1.00 95.00 68 ASP A O 1
ATOM 470 N N . ALA A 1 69 ? 5.562 1.341 -10.390 1.00 93.38 69 ALA A N 1
ATOM 471 C CA . ALA A 1 69 ? 4.338 1.333 -9.608 1.00 93.38 69 ALA A CA 1
ATOM 472 C C . ALA A 1 69 ? 3.511 2.587 -9.943 1.00 93.38 69 ALA A C 1
ATOM 474 O O . ALA A 1 69 ? 4.089 3.648 -10.186 1.00 93.38 69 ALA A O 1
ATOM 475 N N . PRO A 1 70 ? 2.168 2.498 -9.940 1.00 95.00 70 PRO A N 1
ATOM 476 C CA . PRO A 1 70 ? 1.327 3.680 -10.054 1.00 95.00 70 PRO A CA 1
ATOM 477 C C . PRO A 1 70 ? 1.648 4.684 -8.949 1.00 95.00 70 PRO A C 1
ATOM 479 O O . PRO A 1 70 ? 1.769 4.302 -7.781 1.00 95.00 70 PRO A O 1
ATOM 482 N N . ARG A 1 71 ? 1.751 5.956 -9.324 1.00 95.44 71 ARG A N 1
ATOM 483 C CA . ARG A 1 71 ? 2.068 7.038 -8.397 1.00 95.44 71 ARG A CA 1
ATOM 484 C C . ARG A 1 71 ? 0.836 7.435 -7.575 1.00 95.44 71 ARG A C 1
ATOM 486 O O . ARG A 1 71 ? -0.276 7.358 -8.096 1.00 95.44 71 ARG A O 1
ATOM 493 N N . PRO A 1 72 ? 0.992 7.890 -6.319 1.00 94.81 72 PRO A N 1
ATOM 494 C CA . PRO A 1 72 ? -0.150 8.305 -5.505 1.00 94.81 72 PRO A CA 1
ATOM 495 C C . PRO A 1 72 ? -0.982 9.454 -6.084 1.00 94.81 72 PRO A C 1
ATOM 497 O O . PRO A 1 72 ? -2.169 9.543 -5.795 1.00 94.81 72 PRO A O 1
ATOM 500 N N . ASP A 1 73 ? -0.372 10.307 -6.906 1.00 95.25 73 ASP A N 1
ATOM 501 C CA . ASP A 1 73 ? -0.994 11.449 -7.580 1.00 95.25 73 ASP A CA 1
ATOM 502 C C . ASP A 1 73 ? -1.576 11.119 -8.966 1.00 95.25 73 ASP A C 1
ATOM 504 O O . ASP A 1 73 ? -2.060 12.014 -9.659 1.00 95.25 73 ASP A O 1
ATOM 508 N N . ASP A 1 74 ? -1.563 9.848 -9.379 1.00 96.56 74 ASP A N 1
ATOM 509 C CA . ASP A 1 74 ? -2.143 9.428 -10.654 1.00 96.56 74 ASP A CA 1
ATOM 510 C C . ASP A 1 74 ? -3.674 9.671 -10.668 1.00 96.56 74 ASP A C 1
ATOM 512 O O . ASP A 1 74 ? -4.389 9.166 -9.788 1.00 96.56 74 ASP A O 1
ATOM 516 N N . PRO A 1 75 ? -4.217 10.408 -11.664 1.00 97.12 75 PRO A N 1
ATOM 517 C CA . PRO A 1 75 ? -5.648 10.686 -11.781 1.00 97.12 75 PRO A CA 1
ATOM 518 C C . PRO A 1 75 ? -6.551 9.449 -11.767 1.00 97.12 75 PRO A C 1
ATOM 520 O O . PRO A 1 75 ? -7.720 9.567 -11.394 1.00 97.12 75 PRO A O 1
ATOM 523 N N . VAL A 1 76 ? -6.035 8.261 -12.116 1.00 97.25 76 VAL A N 1
ATOM 524 C CA . VAL A 1 76 ? -6.801 7.002 -12.037 1.00 97.25 76 VAL A CA 1
ATOM 525 C C . VAL A 1 76 ? -7.305 6.691 -10.623 1.00 97.25 76 VAL A C 1
ATOM 527 O O . VAL A 1 76 ? -8.247 5.913 -10.469 1.00 97.25 76 VAL A O 1
ATOM 530 N N . PHE A 1 77 ? -6.710 7.297 -9.589 1.00 97.62 77 PHE A N 1
ATOM 531 C CA . PHE A 1 77 ? -7.096 7.112 -8.190 1.00 97.62 77 PHE A CA 1
ATOM 532 C C . PHE A 1 77 ? -8.040 8.188 -7.646 1.00 97.62 77 PHE A C 1
ATOM 534 O O . PHE A 1 77 ? -8.524 8.034 -6.528 1.00 97.62 77 PHE A O 1
ATOM 541 N N . ALA A 1 78 ? -8.355 9.241 -8.410 1.00 96.12 78 ALA A N 1
ATOM 542 C CA . ALA A 1 78 ? -9.104 10.401 -7.910 1.00 96.12 78 ALA A CA 1
ATOM 543 C C . ALA A 1 78 ? -10.503 10.064 -7.355 1.00 96.12 78 ALA A C 1
ATOM 545 O O . ALA A 1 78 ? -11.019 10.781 -6.502 1.00 96.12 78 ALA A O 1
ATOM 546 N N . GLY A 1 79 ? -11.124 8.981 -7.836 1.00 95.81 79 GLY A N 1
ATOM 547 C CA . GLY A 1 79 ? -12.432 8.512 -7.368 1.00 95.81 79 GLY A CA 1
ATOM 548 C C . GLY A 1 79 ? -12.385 7.447 -6.270 1.00 95.81 79 GLY A C 1
ATOM 549 O O . GLY A 1 79 ? -13.447 6.996 -5.840 1.00 95.81 79 GLY A O 1
ATOM 550 N N . ASN A 1 80 ? -11.198 7.003 -5.852 1.00 97.81 80 ASN A N 1
ATOM 551 C CA . ASN A 1 80 ? -11.040 5.908 -4.899 1.00 97.81 80 ASN A CA 1
ATOM 552 C C . ASN A 1 80 ? -11.020 6.408 -3.455 1.00 97.81 80 ASN A C 1
ATOM 554 O O . ASN A 1 80 ? -10.631 7.536 -3.168 1.00 97.81 80 ASN A O 1
ATOM 558 N N . GLU A 1 81 ? -11.400 5.529 -2.531 1.00 98.06 81 GLU A N 1
ATOM 559 C CA . GLU A 1 81 ? -11.381 5.810 -1.096 1.00 98.06 81 GLU A CA 1
ATOM 560 C C . GLU A 1 81 ? -10.645 4.717 -0.322 1.00 98.06 81 GLU A C 1
ATOM 562 O O . GLU A 1 81 ? -10.661 3.538 -0.695 1.00 98.06 81 GLU A O 1
ATOM 567 N N . VAL A 1 82 ? -10.030 5.114 0.792 1.00 97.19 82 VAL A N 1
ATOM 568 C CA . VAL A 1 82 ? -9.302 4.229 1.701 1.00 97.19 82 VAL A CA 1
ATOM 569 C C . VAL A 1 82 ? -9.739 4.535 3.125 1.00 97.19 82 VAL A C 1
ATOM 571 O O . VAL A 1 82 ? -9.590 5.660 3.593 1.00 97.19 82 VAL A O 1
ATOM 574 N N . HIS A 1 83 ? -10.265 3.524 3.809 1.00 96.00 83 HIS A N 1
ATOM 575 C CA . HIS A 1 83 ? -10.767 3.622 5.174 1.00 96.00 83 HIS A CA 1
ATOM 576 C C . HIS A 1 83 ? -10.058 2.589 6.040 1.00 96.00 83 HIS A C 1
ATOM 578 O O . HIS A 1 83 ? -10.190 1.388 5.804 1.00 96.00 83 HIS A O 1
ATOM 584 N N . LEU A 1 84 ? -9.318 3.039 7.051 1.00 92.75 84 LEU A N 1
ATOM 585 C CA . LEU A 1 84 ? -8.800 2.157 8.090 1.00 92.75 84 LEU A CA 1
ATOM 586 C C . LEU A 1 84 ? -9.928 1.866 9.082 1.00 92.75 84 LEU A C 1
ATOM 588 O O . LEU A 1 84 ? -10.365 2.759 9.802 1.00 92.75 84 LEU A O 1
ATOM 592 N N . ILE A 1 85 ? -10.418 0.629 9.096 1.00 94.81 85 ILE A N 1
ATOM 593 C CA . ILE A 1 85 ? -11.585 0.241 9.902 1.00 94.81 85 ILE A CA 1
ATOM 594 C C . ILE A 1 85 ? -11.212 -0.517 11.177 1.00 94.81 85 ILE A C 1
ATOM 596 O O . ILE A 1 85 ? -12.035 -0.625 12.082 1.00 94.81 85 ILE A O 1
ATOM 600 N N . ALA A 1 86 ? -9.988 -1.039 11.262 1.00 93.31 86 ALA A N 1
ATOM 601 C CA . ALA A 1 86 ? -9.465 -1.664 12.468 1.00 93.31 86 ALA A CA 1
ATOM 602 C C . ALA A 1 86 ? -7.936 -1.584 12.502 1.00 93.31 86 ALA A C 1
ATOM 604 O O . ALA A 1 86 ? -7.276 -1.822 11.490 1.00 93.31 86 ALA A O 1
ATOM 605 N N . SER A 1 87 ? -7.387 -1.288 13.678 1.00 93.50 87 SER A N 1
ATOM 606 C CA . SER A 1 87 ? -5.957 -1.381 13.977 1.00 93.50 87 SER A CA 1
ATOM 607 C C . SER A 1 87 ? -5.716 -1.525 15.480 1.00 93.50 87 SER A C 1
ATOM 609 O O . SER A 1 87 ? -6.649 -1.431 16.291 1.00 93.50 87 SER A O 1
ATOM 611 N N . ALA A 1 88 ? -4.455 -1.731 15.868 1.00 91.06 88 ALA A N 1
ATOM 612 C CA . ALA A 1 88 ? -4.052 -1.686 17.270 1.00 91.06 88 ALA A CA 1
ATOM 613 C C . ALA A 1 88 ? -4.344 -0.312 17.900 1.00 91.06 88 ALA A C 1
ATOM 615 O O . ALA A 1 88 ? -4.861 -0.260 19.013 1.00 91.06 88 ALA A O 1
ATOM 616 N N . GLY A 1 89 ? -4.088 0.784 17.175 1.00 89.12 89 GLY A N 1
ATOM 617 C CA . GLY A 1 89 ? -4.374 2.147 17.634 1.00 89.12 89 GLY A CA 1
ATOM 618 C C . GLY A 1 89 ? -5.861 2.359 17.912 1.00 89.12 89 GLY A C 1
ATOM 619 O O . GLY A 1 89 ? -6.231 2.716 19.027 1.00 89.12 89 GLY A O 1
ATOM 620 N N . VAL A 1 90 ? -6.721 2.011 16.948 1.00 89.31 90 VAL A N 1
ATOM 621 C CA . VAL A 1 90 ? -8.187 2.086 17.105 1.00 89.31 90 VAL A CA 1
ATOM 622 C C . VAL A 1 90 ? -8.667 1.257 18.303 1.00 89.31 90 VAL A C 1
ATOM 624 O O . VAL A 1 90 ? -9.529 1.687 19.070 1.00 89.31 90 VAL A O 1
ATOM 627 N N . SER A 1 91 ? -8.088 0.070 18.501 1.00 92.44 91 SER A N 1
ATOM 628 C CA . SER A 1 91 ? -8.434 -0.798 19.634 1.00 92.44 91 SER A CA 1
ATOM 629 C C . SER A 1 91 ? -8.021 -0.191 20.980 1.00 92.44 91 SER A C 1
ATOM 631 O O . SER A 1 91 ? -8.781 -0.267 21.945 1.00 92.44 91 SER A O 1
ATOM 633 N N . LEU A 1 92 ? -6.839 0.431 21.052 1.00 92.69 92 LEU A N 1
ATOM 634 C CA . LEU A 1 92 ? -6.350 1.105 22.258 1.00 92.69 92 LEU A CA 1
ATOM 635 C C . LEU A 1 92 ? -7.181 2.346 22.591 1.00 92.69 92 LEU A C 1
ATOM 637 O O . LEU A 1 92 ? -7.520 2.551 23.754 1.00 92.69 92 LEU A O 1
ATOM 641 N N . GLU A 1 93 ? -7.576 3.135 21.592 1.00 92.50 93 GLU A N 1
ATOM 642 C CA . GLU A 1 93 ? -8.475 4.277 21.783 1.00 92.50 93 GLU A CA 1
ATOM 643 C C . GLU A 1 93 ? -9.838 3.839 22.330 1.00 92.50 93 GLU A C 1
ATOM 645 O O . GLU A 1 93 ? -10.348 4.435 23.283 1.00 92.50 93 GLU A O 1
ATOM 650 N N . ALA A 1 94 ? -10.407 2.760 21.783 1.00 93.38 94 ALA A N 1
ATOM 651 C CA . ALA A 1 94 ? -11.657 2.190 22.276 1.00 93.38 94 ALA A CA 1
ATOM 652 C C . ALA A 1 94 ? -11.527 1.685 23.725 1.00 93.38 94 ALA A C 1
ATOM 654 O O . ALA A 1 94 ? -12.395 1.959 24.557 1.00 93.38 94 ALA A O 1
ATOM 655 N N . ALA A 1 95 ? -10.426 1.000 24.052 1.00 95.75 95 ALA A N 1
ATOM 656 C CA . ALA A 1 95 ? -10.146 0.542 25.412 1.00 95.75 95 ALA A CA 1
ATOM 657 C C . ALA A 1 95 ? -9.976 1.717 26.391 1.00 95.75 95 ALA A C 1
ATOM 659 O O . ALA A 1 95 ? -10.538 1.698 27.486 1.00 95.75 95 ALA A O 1
ATOM 660 N N . ALA A 1 96 ? -9.262 2.770 25.985 1.00 96.62 96 ALA A N 1
ATOM 661 C CA . ALA A 1 96 ? -9.078 3.978 26.782 1.00 96.62 96 ALA A CA 1
ATOM 662 C C . ALA A 1 96 ? -10.403 4.718 27.020 1.00 96.62 96 ALA A C 1
ATOM 664 O O . ALA A 1 96 ? -10.658 5.200 28.126 1.00 96.62 96 ALA A O 1
ATOM 665 N N . ALA A 1 97 ? -11.268 4.797 26.006 1.00 96.62 97 ALA A N 1
ATOM 666 C CA . ALA A 1 97 ? -12.600 5.377 26.144 1.00 96.62 97 ALA A CA 1
ATOM 667 C C . ALA A 1 97 ? -13.461 4.588 27.144 1.00 96.62 97 ALA A C 1
ATOM 669 O O . ALA A 1 97 ? -14.131 5.190 27.986 1.00 96.62 97 ALA A O 1
ATOM 670 N N . GLU A 1 98 ? -13.412 3.255 27.098 1.00 97.75 98 GLU A N 1
ATOM 671 C CA . GLU A 1 98 ? -14.149 2.407 28.035 1.00 97.75 98 GLU A CA 1
ATOM 672 C C . GLU A 1 98 ? -13.612 2.516 29.469 1.00 97.75 98 GLU A C 1
ATOM 674 O O . GLU A 1 98 ? -14.397 2.668 30.404 1.00 97.75 98 GLU A O 1
ATOM 679 N N . ALA A 1 99 ? -12.290 2.545 29.657 1.00 97.75 99 ALA A N 1
ATOM 680 C CA . ALA A 1 99 ? -11.687 2.777 30.969 1.00 97.75 99 ALA A CA 1
ATOM 681 C C . ALA A 1 99 ? -12.169 4.106 31.581 1.00 97.75 99 ALA A C 1
ATOM 683 O O . ALA A 1 99 ? -12.657 4.128 32.715 1.00 97.75 99 ALA A O 1
ATOM 684 N N . LYS A 1 100 ? -12.157 5.195 30.797 1.00 96.94 100 LYS A N 1
ATOM 685 C CA . LYS A 1 100 ? -12.645 6.513 31.238 1.00 96.94 100 LYS A CA 1
ATOM 686 C C . LYS A 1 100 ? -14.123 6.489 31.627 1.00 96.94 100 LYS A C 1
ATOM 688 O O . LYS A 1 100 ? -14.495 7.108 32.621 1.00 96.94 100 LYS A O 1
ATOM 693 N N . ARG A 1 101 ? -14.972 5.753 30.896 1.00 97.31 101 ARG A N 1
ATOM 694 C CA . ARG A 1 101 ? -16.398 5.580 31.244 1.00 97.31 101 ARG A CA 1
ATOM 695 C C . ARG A 1 101 ? -16.604 4.892 32.590 1.00 97.31 101 ARG A C 1
ATOM 697 O O . ARG A 1 101 ? -17.599 5.165 33.255 1.00 97.31 101 ARG A O 1
ATOM 704 N N . GLN A 1 102 ? -15.674 4.033 32.988 1.00 97.69 102 GLN A N 1
ATOM 705 C CA . GLN A 1 102 ? -15.686 3.359 34.285 1.00 97.69 102 GLN A CA 1
ATOM 706 C C . GLN A 1 102 ? -14.974 4.162 35.388 1.00 97.69 102 GLN A C 1
ATOM 708 O O . GLN A 1 102 ? -14.833 3.676 36.507 1.00 97.69 102 GLN A O 1
ATOM 713 N N . GLY A 1 103 ? -14.543 5.396 35.102 1.00 97.44 103 GLY A N 1
ATOM 714 C CA . GLY A 1 103 ? -13.834 6.248 36.058 1.00 97.44 103 GLY A CA 1
ATOM 715 C C . GLY A 1 103 ? -12.363 5.874 36.252 1.00 97.44 103 GLY A C 1
ATOM 716 O O . GLY A 1 103 ? -11.761 6.284 37.241 1.00 97.44 103 GLY A O 1
ATOM 717 N N . ILE A 1 104 ? -11.786 5.101 35.330 1.00 97.62 104 ILE A N 1
ATOM 718 C CA . ILE A 1 104 ? -10.377 4.709 35.338 1.00 97.62 104 ILE A CA 1
ATOM 719 C C . ILE A 1 104 ? -9.624 5.599 34.344 1.00 97.62 104 ILE A C 1
ATOM 721 O O . ILE A 1 104 ? -9.990 5.694 33.172 1.00 97.62 104 ILE A O 1
ATOM 725 N N . GLU A 1 105 ? -8.566 6.264 34.805 1.00 94.19 105 GLU A N 1
ATOM 726 C CA . GLU A 1 105 ? -7.686 7.037 33.928 1.00 94.19 105 GLU A CA 1
ATOM 727 C C . GLU A 1 105 ? -6.888 6.092 33.017 1.00 94.19 105 GLU A C 1
ATOM 729 O O . GLU A 1 105 ? -6.250 5.150 33.486 1.00 94.19 105 GLU A O 1
ATOM 734 N N . ALA A 1 106 ? -6.948 6.339 31.708 1.00 89.44 106 ALA A N 1
ATOM 735 C CA . ALA A 1 106 ? -6.169 5.625 30.702 1.00 89.44 106 ALA A CA 1
ATOM 736 C C . ALA A 1 106 ? -4.999 6.503 30.247 1.00 89.44 106 ALA A C 1
ATOM 738 O O . ALA A 1 106 ? -5.216 7.675 29.920 1.00 89.44 106 ALA A O 1
ATOM 739 N N . VAL A 1 107 ? -3.800 5.917 30.225 1.00 80.19 107 VAL A N 1
ATOM 740 C CA . VAL A 1 107 ? -2.533 6.529 29.792 1.00 80.19 107 VAL A CA 1
ATOM 741 C C . VAL A 1 107 ? -2.044 5.937 28.481 1.00 80.19 107 VAL A C 1
ATOM 743 O O . VAL A 1 107 ? -2.303 4.734 28.252 1.00 80.19 107 VAL A O 1
#

pLDDT: mean 95.25, std 3.64, range [80.19, 98.5]

Sequence (107 aa):
GRLAAAAHPARVVSLVVSDIPGDNPALVASGPTVPDTGSREDALASISAYGMKLPASVMAHINSPAADAPRPDDPVFAGNEVHLIASAGVSLEAAAAEAKRQGIEAV